Protein AF-A0A1F8EII0-F1 (afdb_monomer_lite)

Sequence (83 aa):
MTIKVKVRSETGTSRKPAEVLVYENDHLITKVVAKVELKQGADGEYYNCVTLTKLEGSYSCLLCGTTTPLPHVCPAFYPELRK

Radius of gyration: 19.03 Å; chains: 1; bounding box: 36×27×54 Å

Structure (mmCIF, N/CA/C/O backbone):
data_AF-A0A1F8EII0-F1
#
_entry.id   AF-A0A1F8EII0-F1
#
loop_
_atom_site.group_PDB
_atom_site.id
_atom_site.type_symbol
_atom_site.label_atom_id
_atom_site.label_alt_id
_atom_site.label_comp_id
_atom_site.label_asym_id
_atom_site.label_entity_id
_atom_site.label_seq_id
_atom_site.pdbx_PDB_ins_code
_atom_site.Cartn_x
_atom_site.Cartn_y
_atom_site.Cartn_z
_atom_site.occupancy
_atom_site.B_iso_or_equiv
_atom_site.auth_seq_id
_atom_site.auth_comp_id
_atom_site.auth_asym_id
_atom_site.auth_atom_id
_atom_site.pdbx_PDB_model_num
ATOM 1 N N . MET A 1 1 ? -12.266 -10.725 9.447 1.00 56.50 1 MET A N 1
ATOM 2 C CA . MET A 1 1 ? -11.327 -10.115 8.481 1.00 56.50 1 MET A CA 1
ATOM 3 C C . MET A 1 1 ? -12.037 -9.981 7.144 1.00 56.50 1 MET A C 1
ATOM 5 O O . MET A 1 1 ? -12.555 -10.977 6.656 1.00 56.50 1 MET A O 1
ATOM 9 N N . THR A 1 2 ? -12.113 -8.773 6.586 1.00 70.31 2 THR A N 1
ATOM 10 C CA . THR A 1 2 ? -12.880 -8.486 5.364 1.00 70.31 2 THR A CA 1
ATOM 11 C C . THR A 1 2 ? -11.987 -7.769 4.360 1.00 70.31 2 THR A C 1
ATOM 13 O O . THR A 1 2 ? -11.533 -6.652 4.595 1.00 70.31 2 THR A O 1
ATOM 16 N N . ILE A 1 3 ? -11.738 -8.389 3.210 1.00 67.50 3 ILE A N 1
ATOM 17 C CA . ILE A 1 3 ? -10.909 -7.796 2.157 1.00 67.50 3 ILE A CA 1
ATOM 18 C C . ILE A 1 3 ? -11.833 -7.113 1.147 1.00 67.50 3 ILE A C 1
ATOM 20 O O . ILE A 1 3 ? -12.699 -7.760 0.563 1.00 67.50 3 ILE A O 1
ATOM 24 N N . LYS A 1 4 ? -11.659 -5.803 0.937 1.00 65.88 4 LYS A N 1
ATOM 25 C CA . LYS A 1 4 ? -12.390 -5.041 -0.084 1.00 65.88 4 LYS A CA 1
ATOM 26 C C . LYS A 1 4 ? -11.419 -4.628 -1.185 1.00 65.88 4 LYS A C 1
ATOM 28 O O . LYS A 1 4 ? -10.649 -3.677 -1.051 1.00 65.88 4 LYS A O 1
ATOM 33 N N . VAL A 1 5 ? -11.473 -5.336 -2.304 1.00 64.56 5 VAL A N 1
ATOM 34 C CA . VAL A 1 5 ? -10.692 -4.990 -3.495 1.00 64.56 5 VAL A CA 1
ATOM 35 C C . VAL A 1 5 ? -11.446 -3.913 -4.275 1.00 64.56 5 VAL A C 1
ATOM 37 O O . VAL A 1 5 ? -12.600 -4.116 -4.648 1.00 64.56 5 VAL A O 1
ATOM 40 N N . LYS A 1 6 ? -10.819 -2.753 -4.511 1.00 65.12 6 LYS A N 1
ATOM 41 C CA . LYS A 1 6 ? -11.377 -1.689 -5.357 1.00 65.12 6 LYS A CA 1
ATOM 42 C C . LYS A 1 6 ? -10.488 -1.490 -6.578 1.00 65.12 6 LYS A C 1
ATOM 44 O O . LYS A 1 6 ? -9.562 -0.681 -6.579 1.00 65.12 6 LYS A O 1
ATOM 49 N N . VAL A 1 7 ? -10.812 -2.196 -7.654 1.00 62.53 7 VAL A N 1
ATOM 50 C CA . VAL A 1 7 ? -10.165 -1.967 -8.948 1.00 62.53 7 VAL A CA 1
ATOM 51 C C . VAL A 1 7 ? -10.773 -0.711 -9.570 1.00 62.53 7 VAL A C 1
ATOM 53 O O . VAL A 1 7 ? -11.950 -0.687 -9.916 1.00 62.53 7 VAL A O 1
ATOM 56 N N . ARG A 1 8 ? -9.991 0.373 -9.649 1.00 58.44 8 ARG A N 1
ATOM 57 C CA . ARG A 1 8 ? -10.419 1.627 -10.296 1.00 58.44 8 ARG A CA 1
ATOM 58 C C . ARG A 1 8 ? -10.108 1.670 -11.794 1.00 58.44 8 ARG A C 1
ATOM 60 O O . ARG A 1 8 ? -10.742 2.448 -12.499 1.00 58.44 8 ARG A O 1
ATOM 67 N N . SER A 1 9 ? -9.137 0.886 -12.261 1.00 58.41 9 SER A N 1
ATOM 68 C CA . SER A 1 9 ? -8.727 0.795 -13.666 1.00 58.41 9 SER A CA 1
ATOM 69 C C . SER A 1 9 ? -7.911 -0.485 -13.872 1.00 58.41 9 SER A C 1
ATOM 71 O O . SER A 1 9 ? -6.994 -0.738 -13.095 1.00 58.41 9 SER A O 1
ATOM 73 N N . GLU A 1 10 ? -8.219 -1.274 -14.902 1.00 53.47 10 GLU A N 1
ATOM 74 C CA . GLU A 1 10 ? -7.443 -2.472 -15.293 1.00 53.47 10 GLU A CA 1
ATOM 75 C C . GLU A 1 10 ? -6.297 -2.143 -16.265 1.00 53.47 10 GLU A C 1
ATOM 77 O O . GLU A 1 10 ? -5.405 -2.947 -16.514 1.00 53.47 10 GLU A O 1
ATOM 82 N N . THR A 1 11 ? -6.290 -0.927 -16.806 1.00 53.00 11 THR A N 1
ATOM 83 C CA . THR A 1 11 ? -5.265 -0.440 -17.728 1.00 53.00 11 THR A CA 1
ATOM 84 C C . THR A 1 11 ? -4.015 0.009 -16.973 1.00 53.00 11 THR A C 1
ATOM 86 O O . THR A 1 11 ? -4.032 1.031 -16.287 1.00 53.00 11 THR A O 1
ATOM 89 N N . GLY A 1 12 ? -2.904 -0.715 -17.158 1.00 48.91 12 GLY A N 1
ATOM 90 C CA . GLY A 1 12 ? -1.585 -0.417 -16.571 1.00 48.91 12 GLY A CA 1
ATOM 91 C C . GLY A 1 12 ? -0.974 0.943 -16.951 1.00 48.91 12 GLY A C 1
ATOM 92 O O . GLY A 1 12 ? 0.043 1.332 -16.391 1.00 48.91 12 GLY A O 1
ATOM 93 N N . THR A 1 13 ? -1.602 1.685 -17.867 1.00 49.81 13 THR A N 1
ATOM 94 C CA . THR A 1 13 ? -1.238 3.047 -18.304 1.00 49.81 13 THR A CA 1
ATOM 95 C C . THR A 1 13 ? -2.105 4.145 -17.683 1.00 49.81 13 THR A C 1
ATOM 97 O O . THR A 1 13 ? -1.857 5.336 -17.882 1.00 49.81 13 THR A O 1
ATOM 100 N N . SER A 1 14 ? -3.140 3.777 -16.928 1.00 53.78 14 SER A N 1
ATOM 101 C CA . SER A 1 14 ? -4.004 4.738 -16.257 1.00 53.78 14 SER A CA 1
ATOM 102 C C . SER A 1 14 ? -3.260 5.364 -15.081 1.00 53.78 14 SER A C 1
ATOM 104 O O . SER A 1 14 ? -2.768 4.665 -14.198 1.00 53.78 14 SER A O 1
ATOM 106 N N . ARG A 1 15 ? -3.258 6.701 -14.989 1.00 57.53 15 ARG A N 1
ATOM 107 C CA . ARG A 1 15 ? -2.768 7.446 -13.805 1.00 57.53 15 ARG A CA 1
ATOM 108 C C . ARG A 1 15 ? -3.563 7.136 -12.518 1.00 57.53 15 ARG A C 1
ATOM 110 O O . ARG A 1 15 ? -3.347 7.777 -11.493 1.00 57.53 15 ARG A O 1
ATOM 117 N N . LYS A 1 16 ? -4.520 6.202 -12.572 1.00 60.06 16 LYS A N 1
ATOM 118 C CA . LYS A 1 16 ? -5.346 5.727 -11.462 1.00 60.06 16 LYS A CA 1
ATOM 119 C C . LYS A 1 16 ? -5.018 4.254 -11.187 1.00 60.06 16 LYS A C 1
ATOM 121 O O . LYS A 1 16 ? -5.668 3.381 -11.761 1.00 60.06 16 LYS A O 1
ATOM 126 N N . PRO A 1 17 ? -4.022 3.979 -10.333 1.00 65.56 17 PRO A N 1
ATOM 127 C CA . PRO A 1 17 ? -3.614 2.617 -10.017 1.00 65.56 17 PRO A CA 1
ATOM 128 C C . PRO A 1 17 ? -4.719 1.811 -9.323 1.00 65.56 17 PRO A C 1
ATOM 130 O O . PRO A 1 17 ? -5.613 2.372 -8.683 1.00 65.56 17 PRO A O 1
ATOM 133 N N . ALA A 1 18 ? -4.638 0.483 -9.425 1.00 71.69 18 ALA A N 1
ATOM 134 C CA . ALA A 1 18 ? -5.477 -0.413 -8.638 1.00 71.69 18 ALA A CA 1
ATOM 135 C C . ALA A 1 18 ? -5.120 -0.307 -7.145 1.00 71.69 18 ALA A C 1
ATO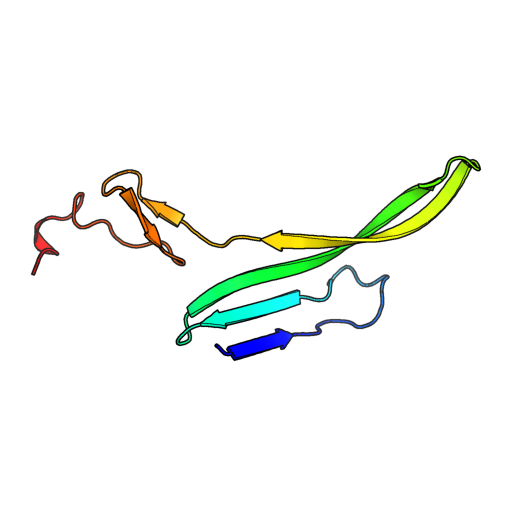M 137 O O . ALA A 1 18 ? -3.942 -0.247 -6.774 1.00 71.69 18 ALA A O 1
ATOM 138 N N . GLU A 1 19 ? -6.145 -0.291 -6.289 1.00 73.88 19 GLU A N 1
ATOM 139 C CA . GLU A 1 19 ? -5.992 -0.182 -4.840 1.00 73.88 19 GLU A CA 1
ATOM 140 C C . GLU A 1 19 ? -6.727 -1.333 -4.140 1.00 73.88 19 GLU A C 1
ATOM 142 O O . GLU A 1 19 ? -7.901 -1.611 -4.395 1.00 73.88 19 GLU A O 1
ATOM 147 N N . VAL A 1 20 ? -6.046 -1.992 -3.209 1.00 79.38 20 VAL A N 1
ATOM 148 C CA . VAL A 1 20 ? 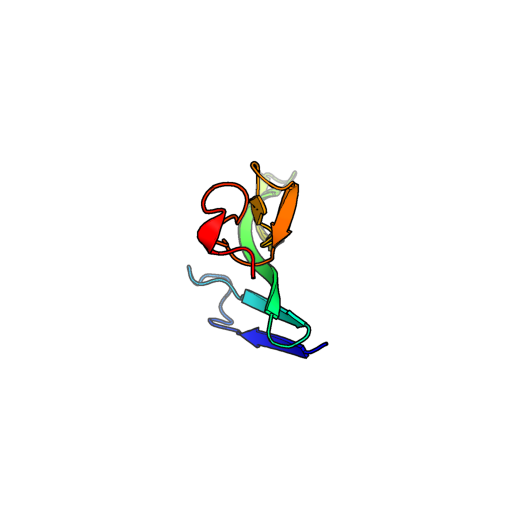-6.633 -3.014 -2.339 1.00 79.38 20 VAL A CA 1
ATOM 149 C C . VAL A 1 20 ? -6.748 -2.436 -0.937 1.00 79.38 20 VAL A C 1
ATOM 151 O O . VAL A 1 20 ? -5.764 -1.953 -0.381 1.00 79.38 20 VAL A O 1
ATOM 154 N N . LEU A 1 21 ? -7.951 -2.474 -0.365 1.00 78.44 21 LEU A N 1
ATOM 155 C CA . LEU A 1 21 ? -8.233 -1.988 0.982 1.00 78.44 21 LEU A CA 1
ATOM 156 C C . LEU A 1 21 ? -8.563 -3.185 1.879 1.00 78.44 21 LEU A C 1
ATOM 158 O O . LEU A 1 21 ? -9.521 -3.922 1.632 1.00 78.44 21 LEU A O 1
ATOM 162 N N . VAL A 1 22 ? -7.767 -3.396 2.922 1.00 77.00 22 VAL A N 1
ATOM 163 C CA . VAL A 1 22 ? -7.939 -4.517 3.852 1.00 77.00 22 VAL A CA 1
ATOM 164 C C . VAL A 1 22 ? -8.562 -3.999 5.138 1.00 77.00 22 VAL A C 1
ATOM 166 O O . VAL A 1 22 ? -7.983 -3.137 5.802 1.00 77.00 22 VAL A O 1
ATOM 169 N N . TYR A 1 23 ? -9.734 -4.532 5.481 1.00 74.81 23 TYR A N 1
ATOM 170 C CA . TYR A 1 23 ? -10.485 -4.142 6.666 1.00 74.81 23 TYR A CA 1
ATOM 171 C C . TYR A 1 23 ? -10.520 -5.267 7.708 1.00 74.81 23 TYR A C 1
ATOM 173 O O . TYR A 1 23 ? -10.671 -6.450 7.391 1.00 74.81 23 TYR A O 1
ATOM 181 N N . GLU A 1 24 ? -10.458 -4.891 8.976 1.00 74.19 24 GLU A N 1
ATOM 182 C CA . GLU A 1 24 ? -10.712 -5.755 10.123 1.00 74.19 24 GLU A CA 1
ATOM 183 C C . GLU A 1 24 ? -11.710 -5.051 11.041 1.00 74.19 24 GLU A C 1
ATOM 185 O O . GLU A 1 24 ? -11.494 -3.902 11.404 1.00 74.19 24 GLU A O 1
ATOM 190 N N . ASN A 1 25 ? -12.826 -5.711 11.374 1.00 77.12 25 ASN A N 1
ATOM 191 C CA . ASN A 1 25 ? -13.907 -5.125 12.184 1.00 77.12 25 ASN A CA 1
ATOM 192 C C . ASN A 1 25 ? -14.364 -3.745 11.665 1.00 77.12 25 ASN A C 1
ATOM 194 O O . ASN A 1 25 ? -14.460 -2.788 12.424 1.00 77.12 25 ASN A O 1
ATOM 198 N N . ASP A 1 26 ? -14.555 -3.635 10.345 1.00 75.00 26 ASP A N 1
ATOM 199 C CA . ASP A 1 26 ? -14.870 -2.392 9.619 1.00 75.00 26 ASP A CA 1
ATOM 200 C C . ASP A 1 26 ? -13.823 -1.263 9.707 1.00 75.00 26 ASP A C 1
ATOM 202 O O . ASP A 1 26 ? -13.995 -0.204 9.099 1.00 75.00 26 ASP A O 1
ATOM 206 N N . HIS A 1 27 ? -12.672 -1.505 10.336 1.00 67.81 27 HIS A N 1
ATOM 207 C CA . HIS A 1 27 ? -11.534 -0.591 10.346 1.00 67.81 27 HIS A CA 1
ATOM 208 C C . HIS A 1 27 ? -10.547 -0.921 9.229 1.00 67.81 27 HIS A C 1
ATOM 210 O O . HIS A 1 27 ? -10.171 -2.074 9.036 1.00 67.81 27 HIS A O 1
ATOM 216 N N . LEU A 1 28 ? -10.110 0.094 8.479 1.00 74.94 28 LEU A N 1
ATOM 217 C CA . LEU A 1 28 ? -9.064 -0.066 7.470 1.00 74.94 28 LEU A CA 1
ATOM 218 C C . LEU A 1 28 ? -7.722 -0.288 8.176 1.00 74.94 28 LEU A C 1
ATOM 220 O O . LEU A 1 28 ? -7.237 0.610 8.857 1.00 74.94 28 LEU A O 1
ATOM 224 N N . ILE A 1 29 ? -7.118 -1.458 7.988 1.00 77.12 29 ILE A N 1
ATOM 225 C CA . ILE A 1 29 ? -5.826 -1.806 8.597 1.00 77.12 29 ILE A CA 1
ATOM 226 C C . ILE A 1 29 ? -4.677 -1.514 7.637 1.00 77.12 29 ILE A C 1
ATOM 228 O O . ILE A 1 29 ? -3.601 -1.073 8.035 1.00 77.12 29 ILE A O 1
ATOM 232 N N . THR A 1 30 ? -4.885 -1.752 6.342 1.00 78.94 30 THR A N 1
ATOM 233 C CA . THR A 1 30 ? -3.854 -1.469 5.348 1.00 78.94 30 THR A CA 1
ATOM 234 C C . THR A 1 30 ? -4.446 -1.184 3.979 1.00 78.94 30 THR A C 1
ATOM 236 O O . THR A 1 30 ? -5.527 -1.660 3.619 1.00 78.94 30 THR A O 1
ATOM 239 N N . LYS A 1 31 ? -3.710 -0.388 3.209 1.00 81.50 31 LYS A N 1
ATOM 240 C CA . LYS A 1 31 ? -3.983 -0.106 1.808 1.00 81.50 31 LYS A CA 1
ATOM 241 C C . LYS A 1 31 ? -2.788 -0.573 0.989 1.00 81.50 31 LYS A C 1
ATOM 243 O O . LYS A 1 31 ? -1.664 -0.188 1.279 1.00 81.50 31 LYS A O 1
ATOM 248 N N . VAL A 1 32 ? -3.017 -1.359 -0.052 1.00 82.25 32 VAL A N 1
ATOM 249 C CA . VAL A 1 32 ? -1.979 -1.739 -1.017 1.00 82.25 32 VAL A CA 1
ATOM 250 C C . VAL A 1 32 ? -2.268 -1.031 -2.329 1.00 82.25 32 VAL A C 1
ATOM 252 O O . VAL A 1 32 ? -3.392 -1.079 -2.826 1.00 82.25 32 VAL A O 1
ATOM 255 N N . VAL A 1 33 ? -1.267 -0.352 -2.880 1.00 80.25 33 VAL A N 1
ATOM 256 C CA . VAL A 1 33 ? -1.375 0.355 -4.162 1.00 80.25 33 VAL A CA 1
ATOM 257 C C . VAL A 1 33 ? -0.388 -0.253 -5.141 1.00 80.25 33 VAL A C 1
ATOM 259 O O . VAL A 1 33 ? 0.789 -0.407 -4.815 1.00 80.25 33 VAL A O 1
ATOM 262 N N . ALA A 1 34 ? -0.858 -0.575 -6.343 1.00 78.31 34 ALA A N 1
ATOM 263 C CA . ALA A 1 34 ? 0.006 -0.994 -7.437 1.00 78.31 34 ALA A CA 1
ATOM 264 C C . ALA A 1 34 ? 0.533 0.237 -8.180 1.00 78.31 34 ALA A C 1
ATOM 266 O O . ALA A 1 34 ? -0.239 0.944 -8.812 1.00 78.31 34 ALA A O 1
ATOM 267 N N . LYS A 1 35 ? 1.831 0.518 -8.127 1.00 76.94 35 LYS A N 1
ATOM 268 C CA . LYS A 1 35 ? 2.456 1.583 -8.922 1.00 76.94 35 LYS A CA 1
ATOM 269 C C . LYS A 1 35 ? 3.120 0.977 -10.146 1.00 76.94 35 LYS A C 1
ATOM 271 O O . LYS A 1 35 ? 3.872 0.019 -10.009 1.00 76.94 35 LYS A O 1
ATOM 276 N N . VAL A 1 36 ? 2.853 1.535 -11.322 1.00 77.12 36 VAL A N 1
ATOM 277 C CA . VAL A 1 36 ? 3.568 1.175 -12.552 1.00 77.12 36 VAL A CA 1
ATOM 278 C C . VAL A 1 36 ? 4.648 2.225 -12.781 1.00 77.12 36 VAL A C 1
ATOM 280 O O . VAL A 1 36 ? 4.346 3.414 -12.860 1.00 77.12 36 VAL A O 1
ATOM 283 N N . GLU A 1 37 ? 5.899 1.788 -12.850 1.00 80.25 37 GLU A N 1
ATOM 284 C CA . GLU A 1 37 ? 7.069 2.639 -13.065 1.00 80.25 37 GLU A CA 1
ATOM 285 C C . GLU A 1 37 ? 7.883 2.094 -14.239 1.00 80.25 37 GLU A C 1
ATOM 287 O O . GLU A 1 37 ? 8.097 0.887 -14.338 1.00 80.25 37 GLU A O 1
ATOM 292 N N . LEU A 1 38 ? 8.362 2.979 -15.113 1.00 83.12 38 LEU A N 1
ATOM 293 C CA . LEU A 1 38 ? 9.319 2.615 -16.157 1.00 83.12 38 LEU A CA 1
ATOM 294 C C . LEU A 1 38 ? 10.712 2.507 -15.537 1.00 83.12 38 LEU A C 1
ATOM 296 O O . LEU A 1 38 ? 11.217 3.481 -14.979 1.00 83.12 38 LEU A O 1
ATOM 300 N N . LYS A 1 39 ? 11.329 1.329 -15.633 1.00 86.44 39 LYS A N 1
ATOM 301 C CA . LYS A 1 39 ? 12.708 1.093 -15.187 1.00 86.44 39 LYS A CA 1
ATOM 302 C C . LYS A 1 39 ? 13.550 0.607 -16.357 1.00 86.44 39 LYS A C 1
ATOM 304 O O . LYS A 1 39 ? 13.063 -0.150 -17.195 1.00 86.44 39 LYS A O 1
ATOM 309 N N . GLN A 1 40 ? 14.795 1.067 -16.405 1.00 93.44 40 GLN A N 1
ATOM 310 C CA . GLN A 1 40 ? 15.746 0.665 -17.433 1.00 93.44 40 GLN A CA 1
ATOM 311 C C . GLN A 1 40 ? 16.402 -0.663 -17.043 1.00 93.44 40 GLN A C 1
ATOM 313 O O . GLN A 1 40 ? 16.853 -0.824 -15.906 1.00 93.44 40 GLN A O 1
ATOM 318 N N . GLY A 1 41 ? 16.410 -1.612 -17.974 1.00 90.06 41 GLY A N 1
ATOM 319 C CA . GLY A 1 41 ? 17.086 -2.894 -17.843 1.00 90.06 41 GLY A CA 1
ATOM 320 C C . GLY A 1 41 ? 18.589 -2.788 -18.100 1.00 90.06 41 GLY A C 1
ATOM 321 O O . GLY A 1 41 ? 19.103 -1.769 -18.560 1.00 90.06 41 GLY A O 1
ATOM 322 N N . ALA A 1 42 ? 19.311 -3.872 -17.807 1.00 91.62 42 ALA A N 1
ATOM 323 C CA . ALA A 1 42 ? 20.749 -3.973 -18.080 1.00 91.62 42 ALA A CA 1
ATOM 324 C C . ALA A 1 42 ? 21.077 -4.000 -19.588 1.00 91.62 42 ALA A C 1
ATOM 326 O O . ALA A 1 42 ? 22.214 -3.755 -19.980 1.00 91.62 42 ALA A O 1
ATOM 327 N N . ASP A 1 43 ? 20.077 -4.289 -20.416 1.00 93.88 43 ASP A N 1
ATOM 328 C CA . ASP A 1 43 ? 20.091 -4.225 -21.877 1.00 93.88 43 ASP A CA 1
ATOM 329 C C . ASP A 1 43 ? 19.905 -2.799 -22.426 1.00 93.88 43 ASP A C 1
ATOM 331 O O . ASP A 1 43 ? 20.039 -2.584 -23.627 1.00 93.88 43 ASP A O 1
ATOM 335 N N . GLY A 1 44 ? 19.624 -1.821 -21.559 1.00 92.31 44 GLY A N 1
ATOM 336 C CA . GLY A 1 44 ? 19.353 -0.438 -21.940 1.00 92.31 44 GLY A CA 1
ATOM 337 C C . GLY A 1 44 ? 17.897 -0.166 -22.326 1.00 92.31 44 GLY A C 1
ATOM 338 O O . GLY A 1 44 ? 17.542 1.005 -22.473 1.00 92.31 44 GLY A O 1
ATOM 339 N N . GLU A 1 45 ? 17.054 -1.197 -22.415 1.00 91.69 45 GLU A N 1
ATOM 340 C CA . GLU A 1 45 ? 15.635 -1.090 -22.763 1.00 91.69 45 GLU A CA 1
ATOM 341 C C . GLU A 1 45 ? 14.780 -0.714 -21.544 1.00 91.69 45 GLU A C 1
ATOM 343 O O . GLU A 1 45 ? 15.164 -0.922 -20.389 1.00 91.69 45 GLU A O 1
ATOM 348 N N . TYR A 1 46 ? 13.599 -0.137 -21.782 1.00 86.06 46 TYR A N 1
ATOM 349 C CA . TYR A 1 46 ? 12.687 0.287 -20.717 1.00 86.06 46 TYR A CA 1
ATOM 350 C C . TYR A 1 46 ? 11.506 -0.664 -20.556 1.00 86.06 46 TYR A C 1
ATOM 352 O O . TYR A 1 46 ? 10.794 -0.979 -21.508 1.00 86.06 46 TYR A O 1
ATOM 360 N N . TYR A 1 47 ? 11.232 -1.032 -19.308 1.00 83.62 47 TYR A N 1
ATOM 361 C CA . TYR A 1 47 ? 10.174 -1.968 -18.955 1.00 83.62 47 TYR A CA 1
ATOM 362 C C . TYR A 1 47 ? 9.179 -1.338 -17.988 1.00 83.62 47 TYR A C 1
ATOM 364 O O . TYR A 1 47 ? 9.555 -0.609 -17.069 1.00 83.62 47 TYR A O 1
ATOM 372 N N . ASN A 1 48 ? 7.897 -1.662 -18.165 1.00 81.94 48 ASN A N 1
ATOM 373 C CA . ASN A 1 48 ? 6.868 -1.339 -17.183 1.00 81.94 48 ASN A CA 1
ATOM 374 C C . ASN A 1 48 ? 6.993 -2.295 -15.992 1.00 81.94 48 ASN A C 1
ATOM 376 O O . ASN A 1 48 ? 6.642 -3.471 -16.087 1.00 81.94 48 ASN A O 1
ATOM 380 N N . CYS A 1 49 ? 7.466 -1.791 -14.859 1.00 80.44 49 CYS A N 1
ATOM 381 C CA . CYS A 1 49 ? 7.556 -2.540 -13.616 1.00 80.44 49 CYS A CA 1
ATOM 382 C C . CYS A 1 49 ? 6.370 -2.207 -12.712 1.00 80.44 49 CYS A C 1
ATOM 384 O O . CYS A 1 49 ? 6.143 -1.046 -12.370 1.00 80.44 49 CYS A O 1
ATOM 386 N N . VAL A 1 50 ? 5.636 -3.234 -12.282 1.00 80.62 50 VAL A N 1
ATOM 387 C CA . VAL A 1 50 ? 4.571 -3.086 -11.286 1.00 80.62 50 VAL A CA 1
ATOM 388 C C . VAL A 1 50 ? 5.156 -3.315 -9.896 1.00 80.62 50 VAL A C 1
ATOM 390 O O . VAL A 1 50 ? 5.585 -4.417 -9.567 1.00 80.62 50 VAL A O 1
ATOM 393 N N . THR A 1 51 ? 5.144 -2.278 -9.066 1.00 80.88 51 THR A N 1
ATOM 394 C CA . THR A 1 51 ? 5.540 -2.345 -7.659 1.00 80.88 51 THR A CA 1
ATOM 395 C C . THR A 1 51 ? 4.293 -2.290 -6.784 1.00 80.88 51 THR A C 1
ATOM 397 O O . THR A 1 51 ? 3.518 -1.336 -6.854 1.00 80.88 51 THR A O 1
ATOM 400 N N . LEU A 1 52 ? 4.096 -3.290 -5.924 1.00 80.81 52 LEU A N 1
ATOM 401 C CA . LEU A 1 52 ? 3.048 -3.259 -4.905 1.00 80.81 52 LEU A CA 1
ATOM 402 C C . LEU A 1 52 ? 3.594 -2.580 -3.649 1.00 80.81 52 LEU A C 1
ATOM 404 O O . LEU A 1 52 ? 4.523 -3.080 -3.020 1.00 80.81 52 LEU A O 1
ATOM 408 N N . TH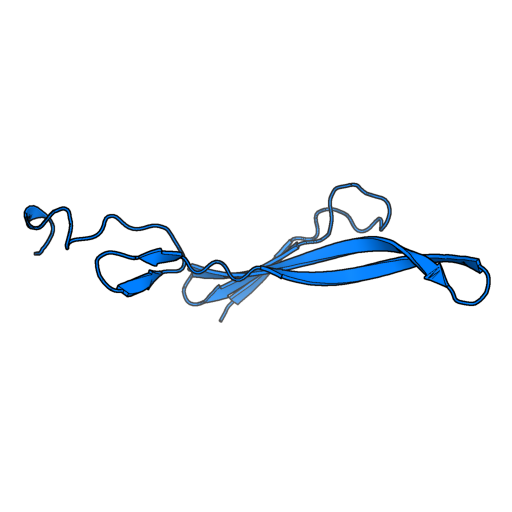R A 1 53 ? 3.027 -1.436 -3.273 1.00 79.94 53 THR A N 1
ATOM 409 C CA . THR A 1 53 ? 3.411 -0.720 -2.052 1.00 79.94 53 THR A CA 1
ATOM 410 C C . THR A 1 53 ? 2.326 -0.879 -0.997 1.00 79.94 53 THR A C 1
ATOM 412 O O . THR A 1 53 ? 1.183 -0.465 -1.209 1.00 79.94 53 THR A O 1
ATOM 415 N N . LYS A 1 54 ? 2.693 -1.447 0.157 1.00 80.75 54 LYS A N 1
ATOM 416 C CA . LYS A 1 54 ? 1.859 -1.432 1.359 1.00 80.75 54 LYS A CA 1
ATOM 417 C C . LYS A 1 54 ? 1.949 -0.047 1.997 1.00 80.75 54 LYS A C 1
ATOM 419 O O . LYS A 1 54 ? 3.033 0.428 2.315 1.00 80.75 54 LYS A O 1
ATOM 424 N N . LEU A 1 55 ? 0.806 0.593 2.171 1.00 70.75 55 LEU A N 1
ATOM 425 C CA . LEU A 1 55 ? 0.639 1.789 2.978 1.00 70.75 55 LEU A CA 1
ATOM 426 C C . LEU A 1 55 ? 0.047 1.332 4.311 1.00 70.75 55 LEU A C 1
ATOM 428 O O . LEU A 1 55 ? -1.103 0.879 4.387 1.00 70.75 55 LEU A O 1
ATOM 432 N N . GLU A 1 56 ? 0.868 1.379 5.352 1.00 67.69 56 GLU A N 1
ATOM 433 C CA . GLU A 1 56 ? 0.419 1.155 6.721 1.00 67.69 56 GLU A CA 1
ATOM 434 C C . GLU A 1 56 ? -0.223 2.450 7.215 1.00 67.69 56 GLU A C 1
ATOM 436 O O . GLU A 1 56 ? 0.435 3.473 7.384 1.00 67.69 56 GLU A O 1
ATOM 441 N N . GLY A 1 57 ? -1.548 2.432 7.351 1.00 63.22 57 GLY A N 1
ATOM 442 C CA . GLY A 1 57 ? -2.290 3.531 7.950 1.00 63.22 57 GLY A CA 1
ATOM 443 C C . GLY A 1 57 ? -2.326 3.325 9.452 1.00 63.22 57 GLY A C 1
ATOM 444 O O . GLY A 1 57 ? -3.325 2.844 9.967 1.00 63.22 57 GLY A O 1
ATOM 445 N N . SER A 1 58 ? -1.233 3.632 10.145 1.00 64.19 58 SER A N 1
ATOM 446 C CA . SER A 1 58 ? -1.215 3.662 11.605 1.00 64.19 58 SER A CA 1
ATOM 447 C C . SER A 1 58 ? -0.652 4.995 12.075 1.00 64.19 58 SER A C 1
ATOM 449 O O . SER A 1 58 ? 0.494 5.337 11.796 1.00 64.19 58 SER A O 1
ATOM 451 N N . TYR A 1 59 ? -1.478 5.756 12.779 1.00 67.62 59 TYR A N 1
ATOM 452 C CA . TYR A 1 59 ? -1.117 7.019 13.396 1.00 67.62 59 TYR A CA 1
ATOM 453 C C . TYR A 1 59 ? -0.739 6.748 14.847 1.00 67.62 59 TYR A C 1
ATOM 455 O O . TYR A 1 59 ? -1.589 6.388 15.660 1.00 67.62 59 TYR A O 1
ATOM 463 N N . SER A 1 60 ? 0.536 6.915 15.183 1.00 77.94 60 SER A N 1
ATOM 464 C CA . SER A 1 60 ? 0.996 6.857 16.570 1.00 77.94 60 SER A CA 1
ATOM 465 C C . SER A 1 60 ? 0.807 8.218 17.228 1.00 77.94 60 SER A C 1
ATOM 467 O O . SER A 1 60 ? 1.321 9.233 16.757 1.00 77.94 60 SER A O 1
ATOM 469 N N . CYS A 1 61 ? 0.055 8.257 18.324 1.00 79.19 61 CYS A N 1
ATOM 470 C CA . CYS A 1 61 ? -0.111 9.465 19.111 1.00 79.19 61 CYS A CA 1
ATOM 471 C C . CYS A 1 61 ? 1.140 9.719 19.952 1.00 79.19 61 CYS A C 1
ATOM 473 O O . CYS A 1 61 ? 1.472 8.928 20.831 1.00 79.19 61 CYS A O 1
ATOM 475 N N . LEU A 1 62 ? 1.799 10.857 19.732 1.00 81.31 62 LEU A N 1
ATOM 476 C CA . LEU A 1 62 ? 2.998 11.249 20.482 1.00 81.31 62 LEU A CA 1
ATOM 477 C C . LEU A 1 62 ? 2.722 11.580 21.959 1.00 81.31 62 LEU A C 1
ATOM 479 O O . LEU A 1 62 ? 3.656 11.649 22.747 1.00 81.31 62 LEU A O 1
ATOM 483 N N . LEU A 1 63 ? 1.457 11.794 22.333 1.00 83.12 63 LEU A N 1
ATOM 484 C CA . LEU A 1 63 ? 1.075 12.205 23.687 1.00 83.12 63 LEU A CA 1
ATOM 485 C C . LEU A 1 63 ? 0.727 11.024 24.601 1.00 83.12 63 LEU A C 1
ATOM 487 O O . LEU A 1 63 ? 1.100 11.031 25.768 1.00 83.12 63 LEU A O 1
ATOM 491 N N . CYS A 1 64 ? 0.013 10.016 24.094 1.00 82.31 64 CYS A N 1
ATOM 492 C CA . CYS A 1 64 ? -0.368 8.832 24.877 1.00 82.31 64 CYS A CA 1
ATOM 493 C C . CYS A 1 64 ? 0.302 7.534 24.407 1.00 82.31 64 CYS A C 1
ATOM 495 O O . CYS A 1 64 ? 0.083 6.490 25.013 1.00 82.31 64 CYS A O 1
ATOM 497 N N . GLY A 1 65 ? 1.078 7.567 23.321 1.00 80.06 65 GLY A N 1
ATOM 498 C CA . GLY A 1 65 ? 1.705 6.383 22.727 1.00 80.06 65 GLY A CA 1
ATOM 499 C C . GLY A 1 65 ? 0.738 5.464 21.972 1.00 80.06 65 GLY A C 1
AT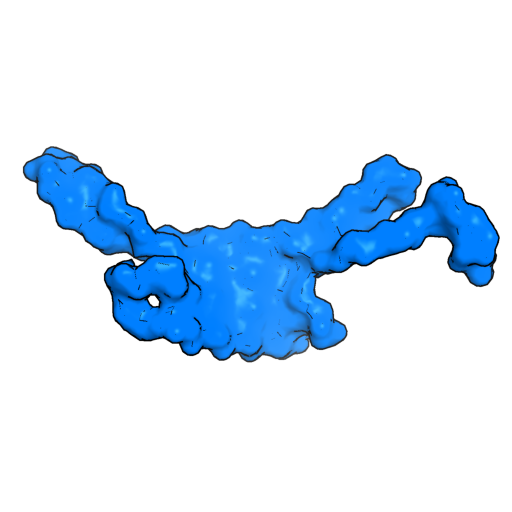OM 500 O O . GLY A 1 65 ? 1.179 4.508 21.333 1.00 80.06 65 GLY A O 1
ATOM 501 N N . THR A 1 66 ? -0.572 5.733 21.998 1.00 76.94 66 THR A N 1
ATOM 502 C CA . THR A 1 66 ? -1.563 4.886 21.328 1.00 76.94 66 THR A CA 1
ATOM 503 C C . THR A 1 66 ? -1.403 4.971 19.818 1.00 76.94 66 THR A C 1
ATOM 505 O O . THR A 1 66 ? -1.457 6.054 19.235 1.00 76.94 66 THR A O 1
ATOM 508 N N . THR A 1 67 ? -1.247 3.816 19.179 1.00 74.38 67 THR A N 1
ATOM 509 C CA . THR A 1 67 ? -1.228 3.697 17.722 1.00 74.38 67 THR A CA 1
ATOM 510 C C . THR A 1 67 ? -2.619 3.323 17.235 1.00 74.38 67 THR A C 1
ATOM 512 O O . THR A 1 67 ? -3.147 2.278 17.606 1.00 74.38 67 THR A O 1
ATOM 515 N N . THR A 1 68 ? -3.236 4.193 16.438 1.00 67.69 68 THR A N 1
ATOM 516 C CA . THR A 1 68 ? -4.605 4.026 15.943 1.00 67.69 68 THR A CA 1
ATOM 517 C C . THR A 1 68 ? -4.647 4.061 14.415 1.00 67.69 68 THR A C 1
ATOM 519 O O . THR A 1 68 ? -3.873 4.786 13.793 1.00 67.69 68 THR A O 1
ATOM 522 N N . PRO A 1 69 ? -5.566 3.322 13.769 1.00 64.00 69 PRO A N 1
ATOM 523 C CA . PRO A 1 69 ? -5.713 3.352 12.310 1.00 64.00 69 PRO A CA 1
ATOM 524 C C . PRO A 1 69 ? -6.238 4.702 11.783 1.00 64.00 69 PRO A C 1
ATOM 526 O O . PRO A 1 69 ? -6.125 5.006 10.598 1.00 64.00 69 PRO A O 1
ATOM 529 N N . LEU A 1 70 ? -6.795 5.534 12.668 1.00 64.69 70 LEU A N 1
ATOM 530 C CA . LEU A 1 70 ? -7.279 6.883 12.382 1.00 64.69 70 LEU A CA 1
ATOM 531 C C . LEU A 1 70 ? -6.715 7.874 13.406 1.00 64.69 70 LEU A C 1
ATOM 533 O O .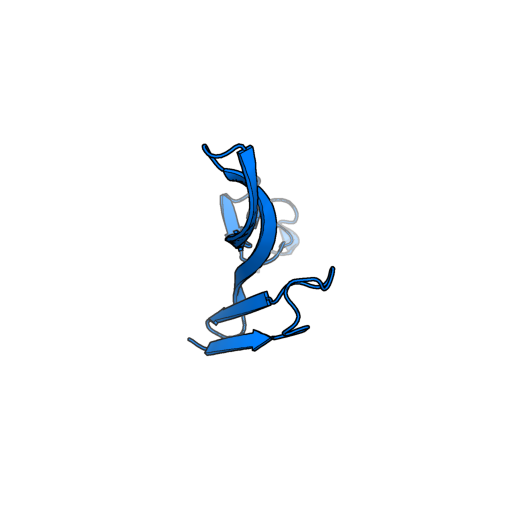 LEU A 1 70 ? -6.498 7.479 14.553 1.00 64.69 70 LEU A O 1
ATOM 537 N N . PRO A 1 71 ? -6.517 9.154 13.048 1.00 67.56 71 PRO A N 1
ATOM 538 C CA . PRO A 1 71 ? -6.215 10.197 14.022 1.00 67.56 71 PRO A CA 1
ATOM 539 C C . PRO A 1 71 ? -7.301 10.243 15.104 1.00 67.56 71 PRO A C 1
ATOM 541 O O . PRO A 1 71 ? -8.490 10.173 14.793 1.00 67.56 71 PRO A O 1
ATOM 544 N N . HIS A 1 72 ? -6.901 10.369 16.367 1.00 71.12 72 HIS A N 1
ATOM 545 C CA . HIS A 1 72 ? -7.824 10.510 17.490 1.00 71.12 72 HIS A CA 1
ATOM 546 C C . HIS A 1 72 ? -7.470 11.746 18.318 1.00 71.12 72 HIS A C 1
ATOM 548 O O . HIS A 1 72 ? -6.322 12.195 18.339 1.00 71.12 72 HIS A O 1
ATOM 554 N N . VAL A 1 73 ? -8.464 12.289 19.018 1.00 77.81 73 VAL A N 1
ATOM 555 C CA . VAL A 1 73 ? -8.253 13.356 19.999 1.00 77.81 73 VAL A CA 1
ATOM 556 C C . VAL A 1 73 ? -7.677 12.727 21.264 1.00 77.81 73 VAL A C 1
ATOM 558 O O . VAL A 1 73 ? -8.336 11.908 21.902 1.00 77.81 73 VAL A O 1
ATOM 561 N N . CYS A 1 74 ? -6.431 13.063 21.603 1.00 78.00 74 CYS A N 1
ATOM 562 C CA . CYS A 1 74 ? -5.726 12.424 22.708 1.00 78.00 74 CYS A CA 1
ATOM 563 C C . CYS A 1 74 ? -6.304 12.854 24.074 1.00 78.00 74 CYS A C 1
ATOM 565 O O . CYS A 1 74 ? -6.231 14.042 24.404 1.00 78.00 74 CYS A O 1
ATOM 567 N N . PRO A 1 75 ? -6.767 11.923 24.933 1.00 74.81 75 PRO A N 1
ATOM 568 C CA . PRO A 1 75 ? -7.229 12.248 26.290 1.00 74.81 75 PRO A CA 1
ATOM 569 C C . PRO A 1 75 ? -6.113 12.733 27.233 1.00 74.81 75 PRO A C 1
ATOM 5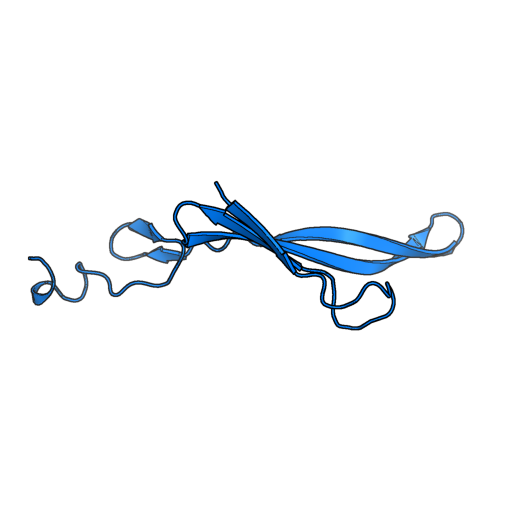71 O O . PRO A 1 75 ? -6.374 13.124 28.371 1.00 74.81 75 PRO A O 1
ATOM 574 N N . ALA A 1 76 ? -4.845 12.659 26.813 1.00 74.06 76 ALA A N 1
ATOM 575 C CA . ALA A 1 76 ? -3.742 13.316 27.513 1.00 74.06 76 ALA A CA 1
ATOM 576 C C . ALA A 1 76 ? -3.737 14.837 27.290 1.00 74.06 76 ALA A C 1
ATOM 578 O O . ALA A 1 76 ? -3.268 15.561 28.159 1.00 74.06 76 ALA A O 1
ATOM 579 N N . PHE A 1 77 ? -4.280 15.310 26.163 1.00 76.50 77 PHE A N 1
ATOM 580 C CA . PHE A 1 77 ? -4.413 16.734 25.854 1.00 76.50 77 PHE A CA 1
ATOM 581 C C . PHE A 1 77 ? -5.733 17.327 26.367 1.00 76.50 77 PHE A C 1
ATOM 583 O O . PHE A 1 77 ? -5.754 18.477 26.786 1.00 76.50 77 PHE A O 1
ATOM 590 N N . TYR A 1 78 ? -6.807 16.530 26.371 1.00 71.06 78 TYR A N 1
ATOM 591 C CA . TYR A 1 78 ? -8.139 16.913 26.859 1.00 71.06 78 TYR A CA 1
ATOM 592 C C . TYR A 1 78 ? -8.590 15.964 27.985 1.00 71.06 78 TYR A C 1
ATOM 594 O O . TYR A 1 78 ? -9.260 14.957 27.718 1.00 71.06 78 TYR A O 1
ATOM 602 N N . PRO A 1 79 ? -8.173 16.210 29.243 1.00 67.50 79 PRO A N 1
ATOM 603 C CA . PRO A 1 79 ? -8.484 15.347 30.383 1.00 67.50 79 PRO A CA 1
ATOM 604 C C . PRO A 1 79 ? -9.984 15.201 30.653 1.00 67.50 79 PRO A C 1
ATOM 606 O O . PRO A 1 79 ? -10.409 14.165 31.148 1.00 67.50 79 PRO A O 1
ATOM 609 N N . GLU A 1 80 ? -10.787 16.201 30.301 1.00 72.50 80 GLU A N 1
ATOM 610 C CA . GLU A 1 80 ? -12.246 16.216 30.428 1.00 72.50 80 GLU A CA 1
ATOM 611 C C . GLU A 1 80 ? -12.955 15.177 29.545 1.00 72.50 80 GLU A C 1
ATOM 613 O O . GLU A 1 80 ? -14.125 14.869 29.763 1.00 72.50 80 GLU A O 1
ATOM 618 N N . LEU A 1 81 ? -12.247 14.609 28.563 1.00 64.25 81 LEU A N 1
ATOM 619 C CA . LEU A 1 81 ? -12.729 13.498 27.743 1.00 64.25 81 LEU A CA 1
ATOM 620 C C . LEU A 1 81 ? -12.411 12.121 28.354 1.00 64.25 81 LEU A C 1
ATOM 622 O O . LEU A 1 81 ? -12.833 11.103 27.801 1.00 64.25 81 LEU A O 1
ATOM 626 N N . ARG A 1 82 ? -11.689 12.060 29.485 1.00 63.41 82 ARG A N 1
ATOM 627 C CA . ARG A 1 82 ? -11.522 10.830 30.274 1.00 63.41 82 ARG A CA 1
ATOM 628 C C . ARG A 1 82 ? -12.820 10.583 31.045 1.00 63.41 82 ARG A C 1
ATOM 630 O O . ARG A 1 82 ? -13.026 11.159 32.108 1.00 63.41 82 ARG A O 1
ATOM 637 N N . LYS A 1 83 ? -13.713 9.782 30.464 1.00 61.41 83 LYS A N 1
ATOM 638 C CA . LYS A 1 83 ? -14.812 9.169 31.220 1.00 61.41 83 LYS A CA 1
ATOM 639 C C . LYS A 1 83 ? -14.275 8.173 32.238 1.00 61.41 83 LYS A C 1
ATOM 641 O O . LYS A 1 83 ? -13.283 7.488 31.901 1.00 61.41 83 LYS A O 1
#

Organism: NCBI:txid1802663

Foldseek 3Di:
DDKDWDQPDPDLPDPDWTKIFDDDPNQTQKIKTWHWDWDADPVRDTDTDTDIDIDGQWDQDPQPRDIDSDDDDDCSVVVVPVD

Secondary structure (DSSP, 8-state):
-EEEEE-S-S-TTSSS--EEEEEETTEEEEEEEEEEEEEE-TTS-EEEEEEEEEEE--EE-TTT--EESS----TTT-GGG--

pLDDT: mean 73.39, std 10.24, range [48.91, 93.88]